Protein AF-A0A941UJP2-F1 (afdb_monomer_lite)

Secondary structure (DSSP, 8-state):
-------TT--------SS--------SS---TTT-----TT-TTT----S-SS----HHHHTPPPTTTS--------

Sequence (78 aa):
GLMLFIPSGFAHGFLTLSESAEVLYKCTEEYSSAHDRGIIWNDPDINIPWANTDPLLSDKDRLHPRLREAENNFRYPS

Radius of gyration: 14.0 Å; chains: 1; bounding box: 38×27×32 Å

Structure (mmCIF, N/CA/C/O backbone):
data_AF-A0A941UJP2-F1
#
_entry.id   AF-A0A941UJP2-F1
#
loop_
_atom_site.group_PDB
_atom_site.id
_atom_site.type_symbol
_atom_site.label_atom_id
_atom_site.label_alt_id
_atom_site.label_comp_id
_atom_site.label_asym_id
_atom_site.label_entity_id
_atom_site.label_seq_id
_atom_site.pdbx_PDB_ins_code
_atom_site.Cartn_x
_atom_site.Cartn_y
_atom_site.Cartn_z
_atom_site.occupancy
_atom_site.B_iso_or_equiv
_atom_site.auth_seq_id
_atom_site.auth_comp_id
_atom_site.auth_asym_id
_atom_site.auth_atom_id
_atom_site.pdbx_PDB_model_num
ATOM 1 N N . GLY A 1 1 ? 8.410 5.518 19.978 1.00 74.19 1 GLY A N 1
ATOM 2 C CA . GLY A 1 1 ? 7.776 5.079 18.722 1.00 74.19 1 GLY A CA 1
ATOM 3 C C . GLY A 1 1 ? 8.550 3.909 18.160 1.00 74.19 1 GLY A C 1
ATOM 4 O O . GLY A 1 1 ? 9.737 3.804 18.448 1.00 74.19 1 GLY A O 1
ATOM 5 N N . LEU A 1 2 ? 7.889 3.035 17.407 1.00 89.31 2 LEU A N 1
ATOM 6 C CA . LEU A 1 2 ? 8.549 2.004 16.603 1.00 89.31 2 LEU A CA 1
ATOM 7 C C . LEU A 1 2 ? 8.798 2.562 15.196 1.00 89.31 2 LEU A C 1
ATOM 9 O O . LEU A 1 2 ? 8.068 3.446 14.754 1.00 89.31 2 LEU A O 1
ATOM 13 N N . MET A 1 3 ? 9.827 2.066 14.513 1.00 93.81 3 MET A N 1
ATOM 14 C CA . MET A 1 3 ? 10.150 2.447 13.139 1.00 93.81 3 MET A CA 1
ATOM 15 C C . MET A 1 3 ? 10.233 1.188 12.285 1.00 93.81 3 MET A C 1
ATOM 17 O O . MET A 1 3 ? 10.847 0.205 12.700 1.00 93.81 3 MET A O 1
ATOM 21 N N . LEU A 1 4 ? 9.622 1.232 11.105 1.00 95.88 4 LEU A N 1
ATOM 22 C CA . LEU A 1 4 ? 9.669 0.161 10.120 1.00 95.88 4 LEU A CA 1
ATOM 23 C C . LEU A 1 4 ? 10.407 0.671 8.885 1.00 95.88 4 LEU A C 1
ATOM 25 O O . LEU A 1 4 ? 10.012 1.672 8.292 1.00 95.88 4 LEU A O 1
ATOM 29 N N . PHE A 1 5 ? 11.489 -0.009 8.514 1.00 95.94 5 PHE A N 1
ATOM 30 C CA . PHE A 1 5 ? 12.175 0.255 7.257 1.00 95.94 5 PHE A CA 1
ATOM 31 C C . PHE A 1 5 ? 11.516 -0.557 6.142 1.00 95.94 5 PHE A C 1
ATOM 33 O O . PHE A 1 5 ? 11.413 -1.778 6.252 1.00 95.94 5 PHE A O 1
ATOM 40 N N . ILE A 1 6 ? 11.097 0.126 5.079 1.00 95.19 6 ILE A N 1
ATOM 41 C CA . ILE A 1 6 ? 10.569 -0.492 3.863 1.00 95.19 6 ILE A CA 1
ATOM 42 C C . ILE A 1 6 ? 11.657 -0.400 2.787 1.00 95.19 6 ILE A C 1
ATOM 44 O O . ILE A 1 6 ? 11.969 0.709 2.350 1.00 95.19 6 ILE A O 1
ATOM 48 N N . PRO A 1 7 ? 12.271 -1.523 2.372 1.00 93.12 7 PRO A N 1
ATOM 49 C CA . PRO A 1 7 ? 13.259 -1.506 1.300 1.00 93.12 7 PRO A CA 1
ATOM 50 C C . PRO A 1 7 ? 12.631 -1.126 -0.046 1.00 93.12 7 PRO A C 1
ATOM 52 O O . PRO A 1 7 ? 11.457 -1.400 -0.299 1.00 93.12 7 PRO A O 1
ATOM 55 N N . SER A 1 8 ? 13.431 -0.557 -0.949 1.00 92.19 8 SER A N 1
ATOM 56 C CA . SER A 1 8 ? 12.990 -0.268 -2.317 1.00 92.19 8 SER A CA 1
ATOM 57 C C . SER A 1 8 ? 12.442 -1.520 -3.006 1.00 92.19 8 SER A C 1
ATOM 59 O O . SER A 1 8 ? 13.013 -2.606 -2.887 1.00 92.19 8 SER A O 1
ATOM 61 N N . GLY A 1 9 ? 11.333 -1.356 -3.728 1.00 90.88 9 GLY A N 1
ATOM 62 C CA . GLY A 1 9 ? 10.643 -2.445 -4.422 1.00 90.88 9 GLY A CA 1
ATOM 63 C C . GLY A 1 9 ? 9.649 -3.237 -3.570 1.00 90.88 9 GLY A C 1
ATOM 64 O O . GLY A 1 9 ? 8.926 -4.065 -4.119 1.00 90.88 9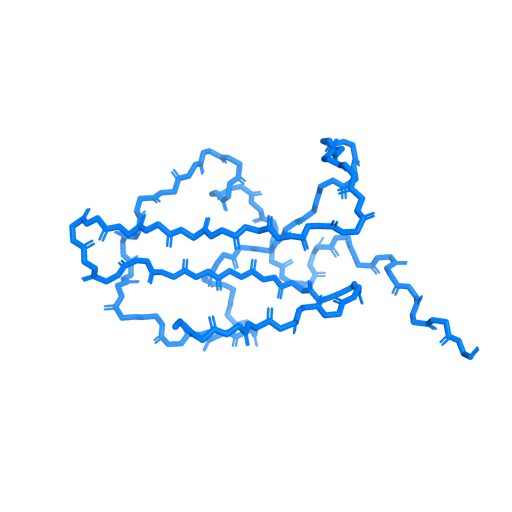 GLY A O 1
ATOM 65 N N . PHE A 1 10 ? 9.567 -2.990 -2.259 1.00 93.19 10 PHE A N 1
ATOM 66 C CA . PHE A 1 10 ? 8.540 -3.592 -1.409 1.00 93.19 10 PHE A CA 1
ATOM 67 C C . PHE A 1 10 ? 7.270 -2.741 -1.403 1.00 93.19 10 PHE A C 1
ATOM 69 O O . PHE A 1 10 ? 7.322 -1.522 -1.246 1.00 93.19 10 PHE A O 1
ATOM 76 N N . ALA A 1 11 ? 6.117 -3.400 -1.522 1.00 94.44 11 ALA A N 1
ATOM 77 C CA . ALA A 1 11 ? 4.827 -2.767 -1.286 1.00 94.44 11 ALA A CA 1
ATOM 78 C C . ALA A 1 11 ? 4.603 -2.557 0.221 1.00 94.44 11 ALA A C 1
ATOM 80 O O . ALA A 1 11 ? 4.983 -3.397 1.039 1.00 94.44 11 ALA A O 1
ATOM 81 N N . HIS A 1 12 ? 3.955 -1.452 0.585 1.00 95.88 12 HIS A N 1
ATOM 82 C CA . HIS A 1 12 ? 3.612 -1.124 1.966 1.00 95.88 12 HIS A CA 1
ATOM 83 C C . HIS A 1 12 ? 2.158 -0.659 2.051 1.00 95.88 12 HIS A C 1
ATOM 85 O O . HIS A 1 12 ? 1.723 0.185 1.273 1.00 95.88 12 HIS A O 1
ATOM 91 N N . GLY A 1 13 ? 1.424 -1.199 3.020 1.00 95.44 13 GLY A N 1
ATOM 92 C CA . GLY A 1 13 ? 0.047 -0.829 3.322 1.00 95.44 13 GLY A CA 1
ATOM 93 C C . GLY A 1 13 ? -0.266 -1.120 4.786 1.00 95.44 13 GLY A C 1
ATOM 94 O O . GLY A 1 13 ? 0.349 -1.997 5.395 1.00 95.44 13 GLY A O 1
ATOM 95 N N . PHE A 1 14 ? -1.206 -0.373 5.360 1.00 96.50 14 PHE A N 1
ATOM 96 C CA . PHE A 1 14 ? -1.612 -0.510 6.757 1.00 96.50 14 PHE A CA 1
ATOM 97 C C . PHE A 1 14 ? -3.109 -0.227 6.920 1.00 96.50 14 PHE A C 1
ATOM 99 O O . PHE A 1 14 ? -3.727 0.425 6.081 1.00 96.50 14 PHE A O 1
ATOM 106 N N . LEU A 1 15 ? -3.672 -0.705 8.029 1.00 96.81 15 LEU A N 1
ATOM 107 C CA . LEU A 1 15 ? -5.048 -0.451 8.443 1.00 96.81 15 LEU A CA 1
ATOM 108 C C . LEU A 1 15 ? -5.029 0.262 9.796 1.00 96.81 15 LEU A C 1
ATOM 110 O O . LEU A 1 15 ? -4.502 -0.270 10.774 1.00 96.81 15 LEU A O 1
ATOM 114 N N . THR A 1 16 ? -5.620 1.451 9.862 1.00 96.06 16 THR A N 1
ATOM 115 C CA . THR A 1 16 ? -5.821 2.156 11.132 1.00 96.06 16 THR A CA 1
ATOM 116 C C . THR A 1 16 ? -6.894 1.439 11.958 1.00 96.06 16 THR A C 1
ATOM 118 O O . THR A 1 16 ? -7.993 1.199 11.466 1.00 96.06 16 THR A O 1
ATOM 121 N N . LEU A 1 17 ? -6.574 1.087 13.210 1.00 95.00 17 LEU A N 1
ATOM 122 C CA . LEU A 1 17 ? -7.482 0.369 14.125 1.00 95.00 17 LEU A CA 1
ATOM 123 C C . LEU A 1 17 ? -8.183 1.283 15.144 1.00 95.00 17 LEU A C 1
ATOM 125 O O . LEU A 1 17 ? -9.094 0.849 15.844 1.00 95.00 17 LEU A O 1
ATOM 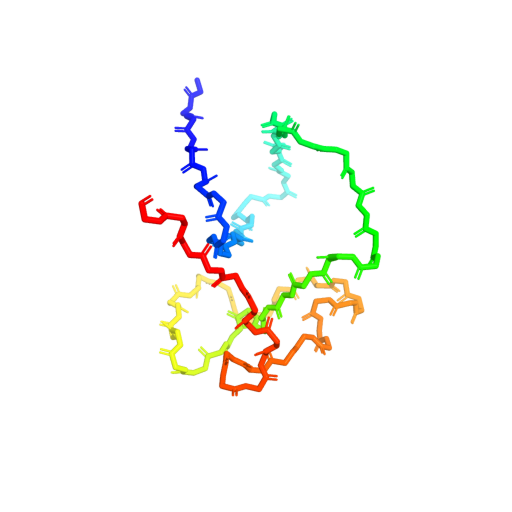129 N N . SER A 1 18 ? -7.733 2.529 15.256 1.00 95.38 18 SER A N 1
ATOM 130 C CA . SER A 1 18 ? -8.294 3.571 16.114 1.00 95.38 18 SER A CA 1
ATOM 131 C C . SER A 1 18 ? -9.106 4.575 15.294 1.00 95.38 18 SER A C 1
ATOM 133 O O . SER A 1 18 ? -9.033 4.602 14.070 1.00 95.38 18 SER A O 1
ATOM 135 N N . GLU A 1 19 ? -9.866 5.440 15.965 1.00 94.94 19 GLU A N 1
ATOM 136 C CA . GLU A 1 19 ? -10.567 6.549 15.300 1.00 94.94 19 GLU A CA 1
ATOM 137 C C . GLU A 1 19 ? -9.592 7.498 14.580 1.00 94.94 19 GLU A C 1
ATOM 139 O O . GLU A 1 19 ? -9.883 8.005 13.500 1.00 94.94 19 GLU A O 1
ATOM 144 N N . SER A 1 20 ? -8.405 7.700 15.155 1.00 95.19 20 SER A N 1
ATOM 145 C CA . SER A 1 20 ? -7.338 8.506 14.571 1.00 95.19 20 SER A CA 1
ATOM 146 C C . SER A 1 20 ? -5.971 7.859 14.780 1.00 95.19 20 SER A C 1
ATOM 148 O O . SER A 1 20 ? -5.725 7.182 15.783 1.00 95.19 20 SER A O 1
ATOM 150 N N . ALA A 1 21 ? -5.076 8.055 13.815 1.00 95.69 21 ALA A N 1
ATOM 151 C CA . ALA A 1 21 ? -3.673 7.670 13.895 1.00 95.69 21 ALA A CA 1
ATOM 152 C C . ALA A 1 21 ? -2.826 8.616 13.041 1.00 95.69 21 ALA A C 1
ATOM 154 O O . ALA A 1 21 ? -3.292 9.124 12.022 1.00 95.69 21 ALA A O 1
ATOM 155 N N . GLU A 1 22 ? -1.572 8.813 13.442 1.00 95.62 22 GLU A N 1
ATOM 156 C CA . GLU A 1 22 ? -0.584 9.565 12.674 1.00 95.62 22 GLU A CA 1
ATOM 157 C C . GLU A 1 22 ? 0.543 8.624 12.247 1.00 95.62 22 GLU A C 1
ATOM 159 O O . GLU A 1 22 ? 1.126 7.914 13.070 1.00 95.62 22 GLU A O 1
ATOM 164 N N . VAL A 1 23 ? 0.837 8.614 10.946 1.00 94.38 23 VAL A N 1
ATOM 165 C CA . VAL A 1 23 ? 1.940 7.846 10.367 1.00 94.38 23 VAL A CA 1
ATOM 166 C C . VAL A 1 23 ? 2.890 8.821 9.691 1.00 94.38 23 VAL A C 1
ATOM 168 O O . VAL A 1 23 ? 2.502 9.559 8.788 1.00 94.38 23 VAL A O 1
ATOM 171 N N . LEU A 1 24 ? 4.140 8.821 10.145 1.00 95.56 24 LEU A N 1
ATOM 172 C CA . LEU A 1 24 ? 5.191 9.708 9.660 1.00 95.56 24 LEU A CA 1
ATOM 173 C C . LEU A 1 24 ? 6.125 8.931 8.736 1.00 95.56 24 LEU A C 1
ATOM 175 O O . LEU A 1 24 ? 6.651 7.882 9.112 1.00 95.56 24 LEU A O 1
ATOM 179 N N . TYR A 1 25 ? 6.367 9.480 7.549 1.00 93.75 25 TYR A N 1
ATOM 180 C CA . TYR A 1 25 ? 7.253 8.891 6.554 1.00 93.75 25 TYR A CA 1
ATOM 181 C C . TYR A 1 25 ? 8.535 9.705 6.430 1.00 93.75 25 TYR A C 1
ATOM 183 O O . TYR A 1 25 ? 8.503 10.924 6.268 1.00 93.75 25 TYR A O 1
ATOM 191 N N . LYS A 1 26 ? 9.674 9.011 6.460 1.00 95.06 26 LYS A N 1
ATOM 192 C CA . LYS A 1 26 ? 10.953 9.550 6.002 1.00 95.06 26 LYS A CA 1
ATOM 193 C C . LYS A 1 26 ? 11.318 8.841 4.704 1.00 95.06 26 LYS A C 1
ATOM 195 O O . LYS A 1 26 ? 11.784 7.705 4.735 1.00 95.06 26 LYS A O 1
ATOM 200 N N . CYS A 1 27 ? 11.066 9.506 3.585 1.00 93.56 27 CYS A N 1
ATOM 201 C CA . CYS A 1 27 ? 11.297 8.955 2.254 1.00 93.56 27 CYS A CA 1
ATOM 202 C C . CYS A 1 27 ? 12.725 9.241 1.777 1.00 93.56 27 CYS A C 1
ATOM 204 O O . CYS A 1 27 ? 13.328 10.244 2.162 1.00 93.56 27 CYS A O 1
ATOM 206 N N . THR A 1 28 ? 13.261 8.354 0.940 1.00 91.31 28 THR A N 1
ATOM 207 C CA . THR A 1 28 ? 14.538 8.571 0.243 1.00 91.31 28 THR A CA 1
ATOM 208 C C . THR A 1 28 ? 14.390 9.488 -0.968 1.00 91.31 28 THR A C 1
ATOM 210 O O . THR A 1 28 ? 15.361 10.123 -1.349 1.00 91.31 28 THR A O 1
ATOM 213 N N . GLU A 1 29 ? 13.184 9.563 -1.540 1.00 91.31 29 GLU A N 1
ATOM 214 C CA . GLU A 1 29 ? 12.851 10.313 -2.754 1.00 91.31 29 GLU A CA 1
ATOM 215 C C . GLU A 1 29 ? 11.538 11.091 -2.576 1.00 91.31 29 GLU A C 1
ATOM 217 O O . GLU A 1 29 ? 10.733 10.790 -1.686 1.00 91.31 29 GLU A O 1
ATOM 222 N N . GLU A 1 30 ? 11.311 12.076 -3.444 1.00 92.81 30 GLU A N 1
ATOM 223 C CA . GLU A 1 30 ? 10.053 12.823 -3.518 1.00 92.81 30 GLU A CA 1
ATOM 224 C C . GLU A 1 30 ? 8.941 12.018 -4.216 1.00 92.81 30 GLU A C 1
ATOM 226 O O . GLU A 1 30 ? 9.188 11.101 -5.001 1.00 92.81 30 GLU A O 1
ATOM 231 N N . TYR A 1 31 ? 7.682 12.371 -3.941 1.00 90.69 31 TYR A N 1
ATOM 232 C CA . TYR A 1 31 ? 6.532 11.712 -4.559 1.00 90.69 31 TYR A CA 1
ATOM 233 C C . TYR A 1 31 ? 6.459 11.981 -6.070 1.00 90.69 31 TYR A C 1
ATOM 235 O O . TYR A 1 31 ? 6.569 13.119 -6.523 1.00 90.69 31 TYR A O 1
ATOM 243 N N . SER A 1 32 ? 6.167 10.935 -6.849 1.00 91.75 32 SER A N 1
ATOM 244 C CA . SER A 1 32 ? 5.930 11.027 -8.289 1.00 91.75 32 SER A CA 1
ATOM 245 C C . SER A 1 32 ? 4.724 10.181 -8.687 1.00 91.75 32 SER A C 1
ATOM 247 O O . SER A 1 32 ? 4.801 8.956 -8.700 1.00 91.75 32 SER A O 1
ATOM 249 N N . SER A 1 33 ? 3.622 10.825 -9.081 1.00 89.38 33 SER A N 1
ATOM 250 C CA . SER A 1 33 ? 2.402 10.121 -9.510 1.00 89.38 33 SER A CA 1
ATOM 251 C C . SER A 1 33 ? 2.629 9.199 -10.712 1.00 89.38 33 SER A C 1
ATOM 253 O O . SER A 1 33 ? 1.983 8.163 -10.822 1.00 89.38 33 SER A O 1
ATOM 255 N N . ALA A 1 34 ? 3.571 9.540 -11.598 1.00 90.62 34 ALA A N 1
ATOM 256 C CA . ALA A 1 34 ? 3.922 8.724 -12.761 1.00 90.62 34 ALA A CA 1
ATOM 257 C C . ALA A 1 34 ? 4.605 7.397 -12.386 1.00 90.62 34 ALA A C 1
ATOM 259 O O . ALA A 1 34 ? 4.515 6.426 -13.141 1.00 90.62 34 ALA A O 1
ATOM 260 N N . HIS A 1 35 ? 5.265 7.345 -11.226 1.00 88.81 35 HIS A N 1
ATOM 261 C CA . HIS A 1 35 ? 5.978 6.169 -10.714 1.00 88.81 35 HIS A CA 1
ATOM 262 C C . HIS A 1 35 ? 5.248 5.503 -9.542 1.00 88.81 35 HIS A C 1
ATOM 264 O O . HIS A 1 35 ? 5.697 4.471 -9.053 1.00 88.81 35 HIS A O 1
ATOM 270 N N . ASP A 1 36 ? 4.117 6.064 -9.114 1.00 90.00 36 ASP A N 1
ATOM 271 C CA . ASP A 1 36 ? 3.262 5.465 -8.100 1.00 90.00 36 ASP A CA 1
ATOM 272 C C . ASP A 1 36 ? 2.601 4.200 -8.664 1.00 90.00 36 ASP A C 1
ATOM 274 O O . ASP A 1 36 ? 2.062 4.186 -9.778 1.00 90.00 36 ASP A O 1
ATOM 278 N N . ARG A 1 37 ? 2.703 3.106 -7.915 1.00 93.81 37 ARG A N 1
ATOM 279 C CA . ARG A 1 37 ? 2.180 1.781 -8.255 1.00 93.81 37 ARG A CA 1
ATOM 280 C C . ARG A 1 37 ? 1.646 1.150 -6.981 1.00 93.81 37 ARG A C 1
ATOM 282 O O . ARG A 1 37 ? 2.179 1.373 -5.899 1.00 93.81 37 ARG A O 1
ATOM 289 N N . GLY A 1 38 ? 0.620 0.324 -7.123 1.00 95.25 38 GLY A N 1
ATOM 290 C CA . GLY A 1 38 ? 0.002 -0.342 -5.989 1.00 9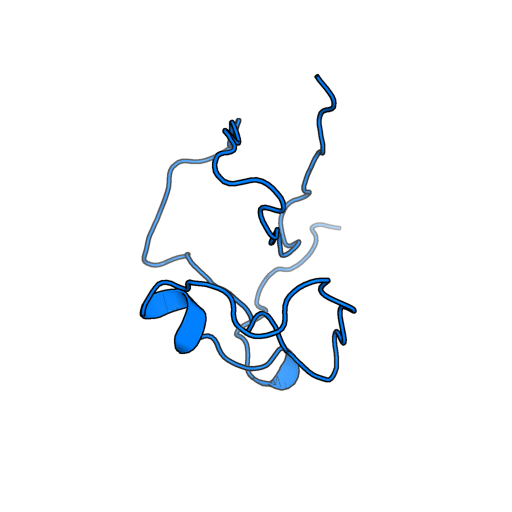5.25 38 GLY A CA 1
ATOM 291 C C . GLY A 1 38 ? -0.647 -1.655 -6.380 1.00 95.25 38 GLY A C 1
ATOM 292 O O . GLY A 1 38 ? -0.770 -1.989 -7.559 1.00 95.25 38 GLY A O 1
ATOM 293 N N . ILE A 1 39 ? -1.036 -2.394 -5.351 1.00 97.06 39 ILE A N 1
ATOM 294 C CA . ILE A 1 39 ? -1.736 -3.672 -5.433 1.00 97.06 39 ILE A CA 1
ATOM 295 C C . ILE A 1 39 ? -3.017 -3.519 -4.621 1.00 97.06 39 ILE A C 1
ATOM 297 O O . ILE A 1 39 ? -3.025 -2.823 -3.602 1.00 97.06 39 ILE A O 1
ATOM 301 N N . ILE A 1 40 ? -4.099 -4.151 -5.066 1.00 97.44 40 ILE A N 1
ATOM 302 C CA . ILE A 1 40 ? -5.361 -4.125 -4.339 1.00 97.44 40 ILE A CA 1
ATOM 303 C C . ILE A 1 40 ? -5.176 -4.704 -2.928 1.00 97.44 40 ILE A C 1
ATOM 305 O O . ILE A 1 40 ? -4.570 -5.756 -2.731 1.00 97.44 40 ILE A O 1
ATOM 309 N N . TRP A 1 41 ? -5.690 -3.999 -1.921 1.00 97.38 41 TRP A N 1
ATOM 310 C CA . TRP A 1 41 ? -5.453 -4.321 -0.507 1.00 97.38 41 TRP A CA 1
ATOM 311 C C . TRP A 1 41 ? -5.959 -5.718 -0.097 1.00 97.38 41 TRP A C 1
ATOM 313 O O . TRP A 1 41 ? -5.410 -6.331 0.819 1.00 97.38 41 TRP A O 1
ATOM 323 N N . ASN A 1 42 ? -7.004 -6.213 -0.768 1.00 97.06 42 ASN A N 1
ATOM 324 C CA . ASN A 1 42 ? -7.641 -7.512 -0.543 1.00 97.06 42 ASN A CA 1
ATOM 325 C C . ASN A 1 42 ? -7.257 -8.547 -1.610 1.00 97.06 42 ASN A C 1
ATOM 327 O O . ASN A 1 42 ? -8.057 -9.424 -1.946 1.00 97.06 42 ASN A O 1
ATOM 331 N N . ASP A 1 43 ? -6.050 -8.432 -2.166 1.00 97.75 43 ASP A N 1
ATOM 332 C CA . ASP A 1 43 ? -5.541 -9.393 -3.133 1.00 97.75 43 ASP A CA 1
ATOM 333 C C . ASP A 1 43 ? -5.556 -10.824 -2.549 1.00 97.75 43 ASP A C 1
ATOM 335 O O . ASP A 1 43 ? -4.997 -11.050 -1.471 1.00 97.75 43 ASP A O 1
ATOM 339 N N . PRO A 1 44 ? -6.183 -11.801 -3.230 1.00 96.69 44 PRO A N 1
ATOM 340 C CA . PRO A 1 44 ? -6.323 -13.160 -2.713 1.00 96.69 44 PRO A CA 1
ATOM 341 C C . PRO A 1 44 ? -5.029 -13.983 -2.772 1.00 96.69 44 PRO A C 1
ATOM 343 O O . PRO A 1 44 ? -4.959 -15.012 -2.104 1.00 96.69 44 PRO A O 1
ATOM 346 N N . ASP A 1 45 ? -4.024 -13.578 -3.556 1.00 97.25 45 ASP A N 1
ATOM 347 C CA . ASP A 1 45 ? -2.715 -14.237 -3.569 1.00 97.25 45 ASP A CA 1
ATOM 348 C C . ASP A 1 45 ? -1.841 -13.751 -2.400 1.00 97.25 45 ASP A C 1
ATOM 350 O O . ASP A 1 45 ? -1.081 -14.540 -1.840 1.00 97.25 45 ASP A O 1
ATOM 354 N N . ILE A 1 46 ? -1.967 -12.479 -1.996 1.00 96.81 46 ILE A N 1
ATOM 355 C CA . ILE A 1 46 ? -1.307 -11.951 -0.785 1.00 96.81 46 ILE A CA 1
ATOM 356 C C . ILE A 1 46 ? -2.061 -12.388 0.482 1.00 96.81 46 ILE A C 1
ATOM 358 O O . ILE A 1 46 ? -1.439 -12.751 1.480 1.00 96.81 46 ILE A O 1
ATOM 362 N N . ASN A 1 47 ? -3.396 -12.376 0.436 1.00 96.75 47 ASN A N 1
ATOM 363 C CA . ASN A 1 47 ? -4.306 -12.893 1.461 1.00 96.75 47 ASN A CA 1
ATOM 364 C C . ASN A 1 47 ? -4.014 -12.396 2.891 1.00 96.75 47 ASN A C 1
ATOM 366 O O . ASN A 1 47 ? -3.913 -13.180 3.839 1.00 96.75 47 ASN A O 1
ATOM 370 N N . ILE A 1 48 ? -3.861 -11.079 3.056 1.00 96.88 48 ILE A N 1
ATOM 371 C CA . ILE A 1 48 ? -3.623 -10.480 4.375 1.00 96.88 48 ILE A CA 1
ATOM 372 C C . ILE A 1 48 ? -4.906 -10.591 5.221 1.00 96.88 48 ILE A C 1
ATOM 374 O O . ILE A 1 48 ? -5.965 -10.138 4.780 1.00 96.88 48 ILE A O 1
ATOM 378 N N . PRO A 1 49 ? -4.839 -11.135 6.453 1.00 96.56 49 PRO A N 1
ATOM 379 C CA . PRO A 1 49 ? -5.993 -11.256 7.340 1.00 96.56 49 PRO A CA 1
ATOM 380 C C . PRO A 1 49 ? -6.295 -9.919 8.035 1.00 96.56 49 PRO A C 1
ATOM 382 O O . PRO A 1 49 ? -6.066 -9.751 9.234 1.00 96.56 49 PRO A O 1
ATOM 385 N N . TRP A 1 50 ? -6.773 -8.936 7.272 1.00 96.56 50 TRP A N 1
ATOM 386 C CA . TRP A 1 50 ? -7.127 -7.619 7.797 1.00 96.56 50 TRP A CA 1
ATOM 387 C C . TRP A 1 50 ? -8.238 -7.706 8.852 1.00 96.56 50 TRP A C 1
ATOM 389 O O . TRP A 1 50 ? -9.229 -8.411 8.677 1.00 96.56 50 TRP A O 1
ATOM 399 N N . ALA A 1 51 ? -8.097 -6.942 9.940 1.00 96.12 51 ALA A N 1
ATOM 400 C CA . ALA A 1 51 ? -9.076 -6.917 11.031 1.00 96.12 51 ALA A CA 1
ATOM 401 C C . ALA A 1 51 ? -10.420 -6.267 10.640 1.00 96.12 51 ALA A C 1
ATOM 403 O O . ALA A 1 51 ? -11.430 -6.499 11.301 1.00 96.12 51 ALA A O 1
ATOM 404 N N . ASN A 1 52 ? -10.434 -5.462 9.575 1.00 91.19 52 ASN A N 1
ATOM 405 C CA . ASN A 1 52 ? -11.629 -4.871 8.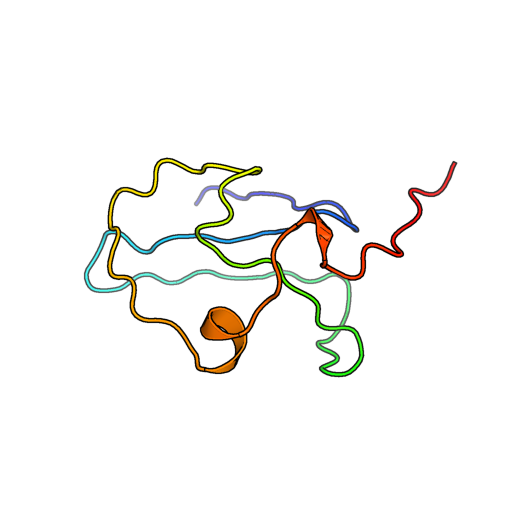979 1.00 91.19 52 ASN A CA 1
ATOM 406 C C . ASN A 1 52 ? -11.663 -5.211 7.480 1.00 91.19 52 ASN A C 1
ATOM 408 O O . ASN A 1 52 ? -10.643 -5.102 6.802 1.00 91.19 52 ASN A O 1
ATOM 412 N N . THR A 1 53 ? -12.833 -5.609 6.980 1.00 90.50 53 THR A N 1
ATOM 413 C CA . THR A 1 53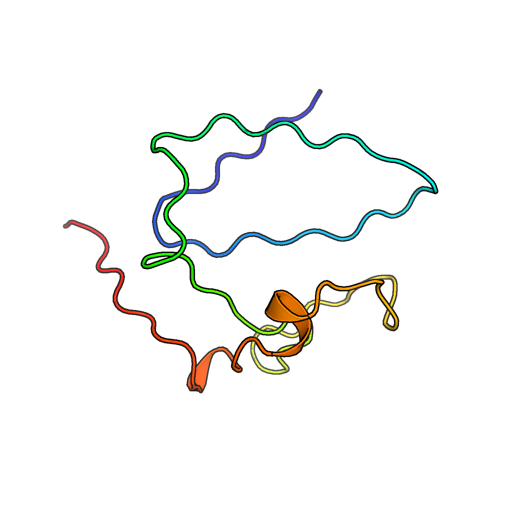 ? -13.066 -5.967 5.571 1.00 90.50 53 THR A CA 1
ATOM 414 C C . THR A 1 53 ? -13.800 -4.887 4.769 1.00 90.50 53 THR A C 1
ATOM 416 O O . THR A 1 53 ? -13.916 -5.022 3.553 1.00 90.50 53 THR A O 1
ATOM 419 N N . ASP A 1 54 ? -14.226 -3.798 5.417 1.00 94.56 54 ASP A N 1
ATOM 420 C CA . ASP A 1 54 ? -14.821 -2.612 4.789 1.00 94.56 54 ASP A CA 1
ATOM 421 C C . ASP A 1 54 ? -14.024 -1.338 5.154 1.00 94.56 54 ASP A C 1
ATOM 423 O O . ASP A 1 54 ? -14.464 -0.517 5.967 1.00 94.56 54 ASP A O 1
ATOM 427 N N . PRO A 1 55 ? -12.781 -1.188 4.653 1.00 95.06 55 PRO A N 1
ATOM 428 C CA . PRO A 1 55 ? -11.971 -0.003 4.909 1.00 95.06 55 PRO A CA 1
ATOM 429 C C . PRO A 1 55 ? -12.434 1.201 4.078 1.00 95.06 55 PRO A C 1
ATOM 431 O O . PRO A 1 55 ? -12.839 1.085 2.917 1.00 95.06 55 PRO A O 1
ATOM 434 N N . LEU A 1 56 ? -12.273 2.401 4.641 1.00 96.12 56 LEU A N 1
ATOM 435 C CA . LEU A 1 56 ? -12.373 3.634 3.867 1.00 96.12 56 LEU A CA 1
ATOM 436 C C . LEU A 1 56 ? -11.131 3.774 2.979 1.00 96.12 56 LEU A C 1
ATOM 438 O O . LEU A 1 56 ? -10.021 3.944 3.475 1.00 96.12 56 LEU A O 1
ATOM 442 N N . LEU A 1 57 ? -11.332 3.709 1.665 1.00 96.31 57 LEU A N 1
ATOM 443 C CA . LEU A 1 57 ? -10.266 3.768 0.665 1.00 96.31 57 LEU A CA 1
ATOM 444 C C . LEU A 1 57 ? -10.448 4.947 -0.280 1.00 96.31 57 LEU A C 1
ATOM 446 O O . LEU A 1 57 ? -11.584 5.303 -0.616 1.00 96.31 57 LEU A O 1
ATOM 450 N N . SER A 1 58 ? -9.323 5.476 -0.761 1.00 95.88 58 SER A N 1
ATOM 451 C CA . SER A 1 58 ? -9.301 6.419 -1.877 1.00 95.88 58 SER A CA 1
ATOM 452 C C . SER A 1 58 ? -9.769 5.752 -3.176 1.00 95.88 58 SER A C 1
ATOM 454 O O . SER A 1 58 ? -9.685 4.531 -3.326 1.00 95.88 58 SER A O 1
ATOM 456 N N . ASP A 1 59 ? -10.212 6.548 -4.152 1.00 96.00 59 ASP A N 1
ATOM 457 C CA . ASP A 1 59 ? -10.582 6.028 -5.476 1.00 96.00 59 ASP A CA 1
ATOM 458 C C . ASP A 1 59 ? -9.402 5.329 -6.165 1.00 96.00 59 ASP A C 1
ATOM 460 O O . ASP A 1 59 ? -9.586 4.316 -6.835 1.00 96.00 59 ASP A O 1
ATOM 464 N N . LYS A 1 60 ? -8.176 5.825 -5.947 1.00 94.44 60 LYS A N 1
ATOM 465 C CA . LYS A 1 60 ? -6.946 5.222 -6.475 1.00 94.44 60 LYS A CA 1
ATOM 466 C C . LYS A 1 60 ? -6.747 3.805 -5.931 1.00 94.44 60 LYS A C 1
ATOM 468 O O . LYS A 1 60 ? -6.568 2.873 -6.711 1.00 94.44 60 LYS A O 1
ATOM 473 N N . ASP A 1 61 ? -6.833 3.632 -4.612 1.00 96.31 61 ASP A N 1
ATOM 474 C CA . ASP A 1 61 ? -6.539 2.345 -3.966 1.00 96.31 61 ASP A CA 1
ATOM 475 C C . ASP A 1 61 ? -7.623 1.294 -4.242 1.00 96.31 61 ASP A C 1
ATOM 477 O O . ASP A 1 61 ? -7.333 0.098 -4.304 1.00 96.31 61 ASP A O 1
ATOM 481 N N . ARG A 1 62 ? -8.869 1.736 -4.471 1.00 96.25 62 ARG A N 1
ATOM 482 C CA . ARG A 1 62 ? -9.984 0.874 -4.910 1.00 96.25 62 ARG A CA 1
ATOM 483 C C . ARG A 1 62 ? -9.774 0.290 -6.305 1.00 96.25 62 ARG A C 1
ATOM 485 O O . ARG A 1 62 ? -10.371 -0.737 -6.617 1.00 96.25 62 ARG A O 1
ATOM 492 N N . LEU A 1 63 ? -8.975 0.957 -7.135 1.00 96.00 63 LEU A N 1
ATOM 493 C CA . LEU A 1 63 ? -8.753 0.615 -8.540 1.00 96.00 63 LEU A CA 1
ATOM 494 C C . LEU A 1 63 ? -7.383 -0.022 -8.796 1.00 96.00 63 LEU A C 1
ATOM 496 O O . LEU A 1 63 ? -7.053 -0.298 -9.951 1.00 96.00 63 LEU A O 1
ATOM 500 N N . HIS A 1 64 ? -6.574 -0.261 -7.759 1.00 97.25 64 HIS A N 1
ATOM 501 C CA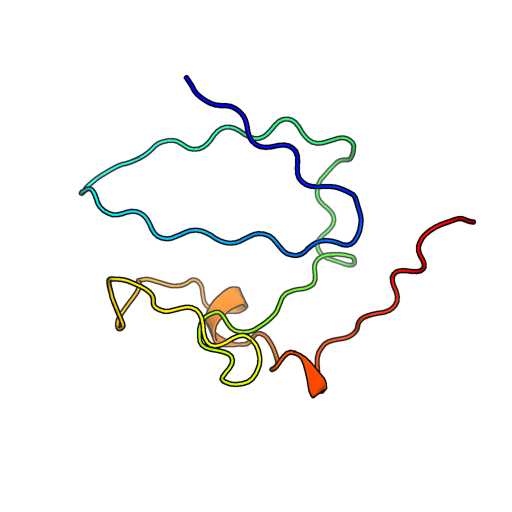 . HIS A 1 64 ? -5.315 -0.974 -7.940 1.00 97.25 64 HIS A CA 1
ATOM 502 C C . HIS A 1 64 ? -5.546 -2.405 -8.461 1.00 97.25 64 HIS A C 1
ATOM 504 O O . HIS A 1 64 ? -6.544 -3.041 -8.116 1.00 97.25 64 HIS A O 1
ATOM 510 N N . PRO A 1 65 ? -4.637 -2.922 -9.306 1.00 97.56 65 PRO A N 1
ATOM 511 C CA . PRO A 1 65 ? -4.738 -4.270 -9.853 1.00 97.56 65 PRO A CA 1
ATOM 512 C C . PRO A 1 65 ? -4.422 -5.335 -8.799 1.00 97.56 65 PRO A C 1
ATOM 514 O O . PRO A 1 65 ? -3.839 -5.055 -7.747 1.00 97.56 65 PRO A O 1
ATOM 517 N N . ARG A 1 66 ? -4.748 -6.591 -9.111 1.00 97.69 66 ARG A N 1
ATOM 518 C CA . ARG A 1 66 ? -4.229 -7.740 -8.357 1.00 97.69 66 ARG A CA 1
ATOM 519 C C . ARG A 1 66 ? -2.722 -7.870 -8.530 1.00 97.69 66 ARG A C 1
ATOM 521 O O . ARG A 1 66 ? -2.176 -7.428 -9.538 1.00 97.69 66 ARG A O 1
ATOM 528 N N . LEU A 1 67 ? -2.049 -8.549 -7.603 1.00 96.25 67 LEU A N 1
ATOM 529 C CA . LEU A 1 67 ? -0.599 -8.756 -7.639 1.00 96.25 67 LEU A CA 1
ATOM 530 C C . LEU A 1 67 ? -0.136 -9.348 -8.979 1.00 96.25 67 LEU A C 1
ATOM 532 O O . LEU A 1 67 ? 0.876 -8.922 -9.525 1.00 96.25 67 LEU A O 1
ATOM 536 N N . ARG A 1 68 ? -0.896 -10.298 -9.536 1.00 96.06 68 ARG A N 1
ATOM 537 C CA . ARG A 1 68 ? -0.583 -10.943 -10.826 1.00 96.06 68 ARG A CA 1
ATOM 538 C C . ARG A 1 68 ? -0.685 -10.016 -12.037 1.00 96.06 68 ARG A C 1
ATOM 540 O O . ARG A 1 68 ? -0.117 -10.325 -13.079 1.00 96.06 68 ARG A O 1
ATOM 547 N N . GLU A 1 69 ? -1.444 -8.937 -11.916 1.00 96.62 69 GLU A N 1
ATOM 548 C CA . GLU A 1 69 ? -1.731 -7.976 -12.987 1.00 96.62 69 GLU A CA 1
ATOM 549 C C . GLU A 1 69 ? -0.979 -6.655 -12.774 1.00 96.62 69 GLU A C 1
ATOM 551 O O . GLU A 1 69 ? -0.899 -5.829 -13.682 1.00 96.62 69 GLU A O 1
ATOM 556 N N . ALA A 1 70 ? -0.430 -6.449 -11.576 1.00 94.56 70 ALA A N 1
ATOM 557 C CA . ALA A 1 70 ? 0.332 -5.272 -11.219 1.00 94.56 70 ALA A CA 1
ATOM 558 C C . ALA A 1 70 ? 1.628 -5.186 -12.033 1.00 94.56 70 ALA A C 1
ATOM 560 O O . ALA A 1 70 ? 2.348 -6.170 -12.222 1.00 94.56 70 ALA A O 1
ATOM 561 N N . GLU A 1 71 ? 1.963 -3.974 -12.474 1.00 91.25 71 GLU A N 1
ATOM 562 C CA . GLU A 1 71 ? 3.267 -3.703 -13.068 1.00 91.25 71 GLU A CA 1
ATOM 563 C C . GLU A 1 71 ? 4.348 -3.836 -11.985 1.00 91.25 71 GLU A C 1
ATOM 565 O O . GLU A 1 71 ? 4.538 -2.936 -11.169 1.00 91.25 71 GLU A O 1
ATOM 570 N N . ASN A 1 72 ? 5.066 -4.960 -11.983 1.00 86.06 72 ASN A N 1
ATOM 571 C CA . ASN A 1 72 ? 6.229 -5.171 -11.128 1.00 86.06 72 ASN A CA 1
ATOM 572 C C . ASN A 1 72 ? 7.502 -5.179 -11.979 1.00 86.06 72 ASN A C 1
ATOM 574 O O . ASN A 1 72 ? 7.965 -6.218 -12.452 1.00 86.06 72 ASN A O 1
ATOM 578 N N . ASN A 1 73 ? 8.033 -3.982 -12.219 1.00 86.06 73 ASN A N 1
ATOM 579 C CA . ASN A 1 73 ? 9.238 -3.761 -13.015 1.00 86.06 73 ASN A CA 1
ATOM 580 C C . ASN A 1 73 ? 10.498 -3.563 -12.151 1.00 86.06 73 ASN A C 1
ATOM 582 O O . ASN A 1 73 ? 11.592 -3.391 -12.699 1.00 86.06 73 ASN A O 1
ATOM 586 N N . PHE A 1 74 ? 10.365 -3.604 -10.818 1.00 88.62 74 PHE A N 1
ATOM 587 C CA . PHE A 1 74 ? 11.492 -3.426 -9.915 1.00 88.62 74 PHE A CA 1
ATOM 588 C C . PHE A 1 74 ? 12.461 -4.601 -10.045 1.00 88.62 74 PHE A C 1
ATOM 590 O O . PHE A 1 74 ? 12.095 -5.770 -9.909 1.00 88.62 74 PHE A O 1
ATOM 597 N N . ARG A 1 75 ? 13.730 -4.284 -10.289 1.00 86.69 75 ARG A N 1
ATOM 598 C CA . ARG A 1 75 ? 14.820 -5.256 -10.300 1.00 86.69 75 ARG A CA 1
ATOM 599 C C . ARG A 1 75 ? 15.716 -4.956 -9.121 1.00 86.69 75 ARG A C 1
ATOM 601 O O . ARG A 1 75 ? 16.290 -3.873 -9.053 1.00 86.69 75 ARG A O 1
ATOM 608 N N . TYR A 1 76 ? 15.829 -5.917 -8.210 1.00 82.19 76 TYR A N 1
ATOM 609 C CA . TYR A 1 76 ? 16.762 -5.791 -7.103 1.00 82.19 76 TYR A CA 1
ATOM 610 C C . TYR A 1 76 ? 18.184 -5.710 -7.679 1.00 82.19 76 TYR A C 1
ATOM 612 O O . TYR A 1 76 ? 18.561 -6.603 -8.447 1.00 82.19 76 TYR A O 1
ATOM 620 N N . PRO A 1 77 ? 18.946 -4.642 -7.393 1.00 81.88 77 PRO A N 1
ATOM 621 C CA . PRO A 1 77 ? 20.312 -4.534 -7.878 1.00 81.88 77 PRO A CA 1
ATOM 622 C C . PRO A 1 77 ? 21.151 -5.660 -7.264 1.00 81.88 77 PRO A C 1
ATOM 624 O O . PRO A 1 77 ? 21.099 -5.887 -6.056 1.00 81.88 77 PRO A O 1
ATOM 627 N N . SER A 1 78 ? 21.860 -6.393 -8.124 1.00 72.38 78 SER A N 1
ATOM 628 C CA . SER A 1 78 ? 22.824 -7.435 -7.746 1.00 72.38 78 SER A CA 1
ATOM 629 C C . SER A 1 78 ? 24.061 -6.851 -7.084 1.00 72.38 78 SER A C 1
ATOM 631 O O . SER A 1 78 ? 24.540 -5.828 -7.628 1.00 72.38 78 SER A O 1
#

Foldseek 3Di:
DDDDDDDPLDDDDDDDPDPDDDDDDDDPDDDDPVPDAHAAPCAVVVRDPDPDPDDDDDPVNNPHHHPVPTPRPDDDDD

pLDDT: mean 93.45, std 4.74, range [72.38, 97.75]